Protein AF-A0A521FLV6-F1 (afdb_monomer_lite)

Foldseek 3Di:
DQDCVDPVSVVVVVVVVVPDDQPDDDPDPPDTPVRVVVVVVQVVCCVVVVDDPPDDDPVVVVVCVVCVCVPPPPDHPDDPPPDDDPDDPPPDD

Structure (mmCIF, N/CA/C/O backbone):
data_AF-A0A521FLV6-F1
#
_entry.id  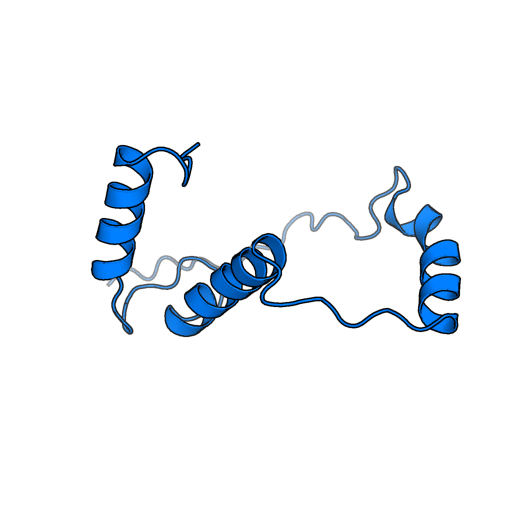 AF-A0A521FLV6-F1
#
loop_
_atom_site.group_PDB
_atom_site.id
_atom_site.type_symbol
_atom_site.label_atom_id
_atom_site.label_alt_id
_atom_site.label_comp_id
_atom_site.label_asym_id
_atom_site.label_entity_id
_atom_site.label_seq_id
_atom_site.pdbx_PDB_ins_code
_atom_site.Cartn_x
_atom_site.Cartn_y
_atom_site.Cartn_z
_atom_site.occupancy
_atom_site.B_iso_or_equiv
_atom_site.auth_seq_id
_atom_site.auth_comp_id
_atom_site.auth_asym_id
_atom_site.auth_atom_id
_atom_site.pdbx_PDB_model_num
ATOM 1 N N . MET A 1 1 ? -3.579 15.703 -2.412 1.00 65.94 1 MET A N 1
ATOM 2 C CA . MET A 1 1 ? -3.289 14.256 -2.342 1.00 65.94 1 MET A CA 1
ATOM 3 C C . MET A 1 1 ? -2.288 14.088 -1.222 1.00 65.94 1 MET A C 1
ATOM 5 O O . MET A 1 1 ? -1.298 14.808 -1.244 1.00 65.94 1 MET A O 1
ATOM 9 N N . ASN A 1 2 ? -2.592 13.249 -0.235 1.00 83.75 2 ASN A N 1
ATOM 10 C CA . ASN A 1 2 ? -1.757 13.094 0.959 1.00 83.75 2 ASN A CA 1
ATOM 11 C C . ASN A 1 2 ? -0.417 12.443 0.588 1.00 83.75 2 ASN A C 1
ATOM 13 O O . ASN A 1 2 ? -0.362 11.602 -0.315 1.00 83.75 2 ASN A O 1
ATOM 17 N N . ASN A 1 3 ? 0.650 12.840 1.275 1.00 90.06 3 ASN A N 1
ATOM 18 C CA . ASN A 1 3 ? 2.021 12.429 1.016 1.00 90.06 3 ASN A CA 1
ATOM 19 C C . ASN A 1 3 ? 2.629 11.746 2.252 1.00 90.06 3 ASN A C 1
ATOM 21 O O . ASN A 1 3 ? 2.763 12.369 3.296 1.00 90.06 3 ASN A O 1
ATOM 25 N N . LEU A 1 4 ? 3.093 10.501 2.109 1.00 90.25 4 LEU A N 1
ATOM 26 C CA . LEU A 1 4 ? 3.722 9.735 3.199 1.00 90.25 4 LEU A CA 1
ATOM 27 C C . LEU A 1 4 ? 5.033 10.345 3.734 1.00 90.25 4 LEU A C 1
ATOM 29 O O . LEU A 1 4 ? 5.476 9.992 4.824 1.00 90.25 4 LEU A O 1
ATOM 33 N N . PHE A 1 5 ? 5.661 11.261 2.992 1.00 92.31 5 PHE A N 1
ATOM 34 C CA . PHE A 1 5 ? 6.850 11.993 3.444 1.00 92.31 5 PHE A CA 1
ATOM 35 C C . PHE A 1 5 ? 6.508 13.240 4.270 1.00 92.31 5 PHE A C 1
ATOM 37 O O . PHE A 1 5 ? 7.403 13.845 4.856 1.00 92.31 5 PHE A O 1
ATOM 44 N N . ASN A 1 6 ? 5.234 13.641 4.323 1.00 97.06 6 ASN A N 1
ATOM 45 C CA . ASN A 1 6 ? 4.773 14.709 5.199 1.00 97.06 6 ASN A CA 1
ATOM 46 C C . ASN A 1 6 ? 4.307 14.105 6.541 1.00 97.06 6 ASN A C 1
ATOM 48 O O . ASN A 1 6 ? 3.382 13.291 6.548 1.00 97.06 6 ASN A O 1
ATOM 52 N N . PRO A 1 7 ? 4.885 14.510 7.688 1.00 96.50 7 PRO A N 1
ATOM 53 C CA . PRO A 1 7 ? 4.507 13.965 8.993 1.00 96.50 7 PRO A CA 1
ATOM 54 C C . PRO A 1 7 ? 3.022 14.138 9.348 1.00 96.50 7 PRO A C 1
ATOM 56 O O . PRO A 1 7 ? 2.432 13.251 9.960 1.00 96.50 7 PRO A O 1
ATOM 59 N N . SER A 1 8 ? 2.405 15.258 8.956 1.00 96.44 8 SER A N 1
ATOM 60 C CA . SER A 1 8 ? 0.988 15.531 9.225 1.00 96.44 8 SER A CA 1
ATOM 61 C C . SER A 1 8 ? 0.085 14.548 8.481 1.00 96.44 8 SER A C 1
ATOM 63 O O . SER A 1 8 ? -0.814 13.951 9.073 1.00 96.44 8 SER A O 1
ATOM 65 N N . ASP A 1 9 ? 0.362 14.337 7.196 1.00 96.81 9 ASP A N 1
ATOM 66 C CA . ASP A 1 9 ? -0.394 13.420 6.342 1.00 96.81 9 ASP A CA 1
ATOM 67 C C . ASP A 1 9 ? -0.239 11.970 6.823 1.00 96.81 9 ASP A C 1
ATOM 69 O O . ASP A 1 9 ? -1.208 11.208 6.859 1.00 96.81 9 ASP A O 1
ATOM 73 N N . THR A 1 10 ? 0.969 11.592 7.246 1.00 95.38 10 THR A N 1
ATOM 74 C CA . THR A 1 10 ? 1.248 10.270 7.816 1.00 95.38 10 THR A CA 1
ATOM 75 C C . THR A 1 10 ? 0.480 10.042 9.115 1.00 95.38 10 THR A C 1
ATOM 77 O O . THR A 1 10 ? -0.142 8.991 9.271 1.00 95.38 10 THR A O 1
ATOM 80 N N . ASN A 1 11 ? 0.435 11.026 10.017 1.00 96.81 11 ASN A N 1
ATOM 81 C CA . ASN A 1 11 ? -0.347 10.927 11.252 1.00 96.81 11 ASN A CA 1
ATOM 82 C C . ASN A 1 11 ? -1.852 10.787 10.979 1.00 96.81 11 ASN A C 1
ATOM 84 O O . ASN A 1 11 ? -2.532 10.005 11.650 1.00 96.81 11 ASN A O 1
ATOM 88 N N . GLU A 1 12 ? -2.385 11.492 9.978 1.00 96.62 12 GLU A N 1
ATOM 89 C CA . GLU A 1 12 ? -3.784 11.339 9.565 1.00 96.62 12 GLU A CA 1
ATOM 90 C C . GLU A 1 12 ? -4.060 9.915 9.055 1.00 96.62 12 GLU A C 1
ATOM 92 O O . GLU A 1 12 ? -5.053 9.287 9.436 1.00 96.62 12 GLU A O 1
ATOM 97 N N . ILE A 1 13 ? -3.165 9.374 8.223 1.00 94.44 13 ILE A N 1
ATOM 98 C CA . ILE A 1 13 ? -3.275 8.013 7.685 1.00 94.44 13 ILE A CA 1
ATOM 99 C C . ILE A 1 13 ? -3.227 6.9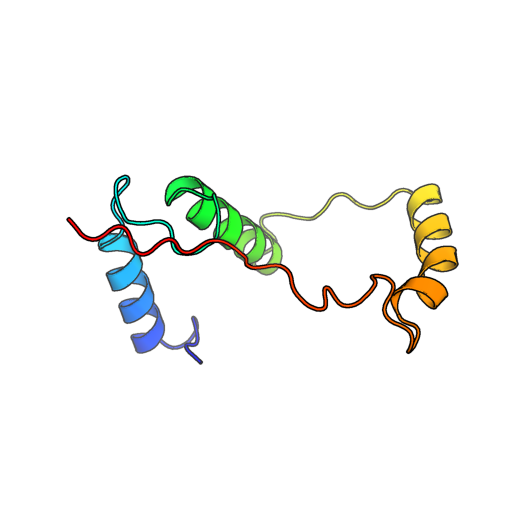77 8.815 1.00 94.44 13 ILE A C 1
ATOM 101 O O . ILE A 1 13 ? -4.087 6.096 8.854 1.00 94.44 13 ILE A O 1
ATOM 105 N N . LEU A 1 14 ? -2.288 7.102 9.756 1.00 95.56 14 LEU A N 1
ATOM 106 C CA . LEU A 1 14 ? -2.187 6.219 10.924 1.00 95.56 14 LEU A CA 1
ATOM 107 C C . LEU A 1 14 ? -3.460 6.267 11.777 1.00 95.56 14 LEU A C 1
ATOM 109 O O . LEU A 1 14 ? -4.055 5.229 12.052 1.00 95.56 14 LEU A O 1
ATOM 113 N N . THR A 1 15 ? -3.960 7.468 12.073 1.00 96.81 15 THR A N 1
ATOM 114 C CA . THR A 1 15 ? -5.218 7.659 12.814 1.00 96.81 15 THR A CA 1
ATOM 115 C C . THR A 1 15 ? -6.402 6.969 12.127 1.00 96.81 15 THR A C 1
ATOM 117 O O . THR A 1 15 ? -7.313 6.452 12.777 1.00 96.81 15 THR A O 1
ATOM 120 N N . ARG A 1 16 ? -6.440 6.971 10.790 1.00 93.88 16 ARG A N 1
ATOM 121 C CA . ARG A 1 16 ? -7.488 6.286 10.020 1.00 93.88 16 ARG A CA 1
ATOM 122 C C . ARG A 1 16 ? -7.336 4.770 10.067 1.00 93.88 16 ARG A C 1
ATOM 124 O O . ARG A 1 16 ? -8.354 4.085 10.143 1.00 93.88 16 ARG A O 1
ATOM 131 N N . LEU A 1 17 ? -6.106 4.260 10.024 1.00 93.50 17 LEU A N 1
ATOM 132 C CA . LEU A 1 17 ? -5.819 2.831 10.145 1.00 93.50 17 LEU A CA 1
ATOM 133 C C . LEU A 1 17 ? -6.257 2.289 11.511 1.00 93.50 17 LEU A C 1
ATOM 135 O O . LEU A 1 17 ? -6.915 1.255 11.560 1.00 93.50 17 LEU A O 1
ATOM 139 N N . GLU A 1 18 ? -5.991 3.017 12.596 1.00 95.06 18 GLU A N 1
ATOM 140 C CA . GLU A 1 18 ? -6.395 2.633 13.960 1.00 95.06 18 GLU A CA 1
ATOM 141 C C . GLU A 1 18 ? -7.917 2.554 14.150 1.00 95.06 18 GLU A C 1
ATOM 143 O O . GLU A 1 18 ? -8.414 1.814 14.996 1.00 95.06 18 GLU A O 1
ATOM 148 N N . LYS A 1 19 ? -8.683 3.295 13.343 1.00 94.19 19 LYS A N 1
ATOM 149 C CA . LYS A 1 19 ? -10.154 3.289 13.380 1.00 94.19 19 LYS A CA 1
ATOM 150 C C . LYS A 1 19 ? -10.781 2.148 12.577 1.00 94.19 19 LYS A C 1
ATOM 152 O O . LYS A 1 19 ? -12.006 2.007 12.592 1.00 94.19 19 LYS A O 1
ATOM 157 N N . LEU A 1 20 ? -9.988 1.356 11.852 1.00 92.69 20 LEU A N 1
ATOM 158 C CA . LEU A 1 20 ? -10.502 0.233 11.078 1.00 92.69 20 LEU A CA 1
ATOM 159 C C . LEU A 1 20 ? -11.010 -0.875 12.003 1.00 92.69 20 LEU A C 1
ATOM 161 O O . LEU A 1 20 ? -10.327 -1.304 12.928 1.00 92.69 20 LEU A O 1
ATOM 165 N N . LYS A 1 21 ? -12.216 -1.369 11.713 1.00 94.12 21 LYS A N 1
ATOM 166 C CA . LYS A 1 21 ? -12.843 -2.477 12.440 1.00 94.12 21 LYS A CA 1
ATOM 167 C C . LYS A 1 21 ? -13.164 -3.635 11.493 1.00 94.12 21 LYS A C 1
ATOM 169 O O . LYS A 1 21 ? -13.524 -3.372 10.344 1.00 94.12 21 LYS A O 1
ATOM 174 N N . PRO A 1 22 ? -13.088 -4.903 11.935 1.00 90.50 22 PRO A N 1
ATOM 175 C CA . PRO A 1 22 ? -13.382 -6.058 11.079 1.00 90.50 22 PRO A CA 1
ATOM 176 C C . PRO A 1 22 ? -14.801 -6.071 10.487 1.00 90.50 22 PRO A C 1
ATOM 178 O O . PRO A 1 22 ? -15.014 -6.623 9.407 1.00 90.50 22 PRO A O 1
ATOM 181 N N . ASP A 1 23 ? -15.758 -5.461 11.186 1.00 92.19 23 ASP A N 1
ATOM 182 C CA . ASP A 1 23 ? -17.175 -5.349 10.827 1.00 92.19 23 ASP A CA 1
ATOM 183 C C . ASP A 1 23 ? -17.506 -4.083 10.019 1.00 92.19 23 ASP A C 1
ATOM 185 O O . ASP A 1 23 ? -18.658 -3.879 9.633 1.00 92.19 23 ASP A O 1
ATOM 189 N N . ALA A 1 24 ? -16.510 -3.240 9.726 1.00 90.50 24 ALA A N 1
ATOM 190 C CA . ALA A 1 24 ? -16.726 -2.015 8.975 1.00 90.50 24 ALA A CA 1
ATOM 191 C C . ALA A 1 24 ? -17.311 -2.302 7.583 1.00 90.50 24 ALA A C 1
ATOM 193 O O . ALA A 1 24 ? -16.923 -3.244 6.879 1.00 90.50 24 ALA A O 1
ATOM 194 N N . GLN A 1 25 ? -18.234 -1.438 7.156 1.00 90.81 25 GLN A N 1
ATOM 195 C CA . GLN A 1 25 ? -18.862 -1.549 5.847 1.00 90.81 25 GLN A CA 1
ATOM 196 C C . GLN A 1 25 ? -17.812 -1.452 4.735 1.00 90.81 25 GLN A C 1
ATOM 198 O O . GLN A 1 25 ? -17.055 -0.483 4.640 1.00 90.81 25 GLN A O 1
ATOM 203 N N . ARG A 1 26 ? -17.809 -2.450 3.849 1.00 89.62 26 ARG A N 1
ATOM 204 C CA . ARG A 1 26 ? -16.888 -2.527 2.710 1.00 89.62 26 ARG A CA 1
ATOM 205 C C . ARG A 1 26 ? -17.101 -1.346 1.763 1.00 89.62 26 ARG A C 1
ATOM 207 O O . ARG A 1 26 ? -18.222 -1.111 1.324 1.00 89.62 26 ARG A O 1
ATOM 214 N N . GLN A 1 27 ? -16.012 -0.664 1.413 1.00 87.31 27 GLN A N 1
ATOM 215 C CA . GLN A 1 27 ? -16.009 0.445 0.445 1.00 87.31 27 GLN A CA 1
ATOM 216 C C . GLN A 1 27 ? -15.359 0.063 -0.899 1.00 87.31 27 GLN A C 1
ATOM 218 O O . GLN A 1 27 ? -15.571 0.730 -1.906 1.00 87.31 27 GLN A O 1
ATOM 223 N N . TRP A 1 28 ? -14.609 -1.045 -0.944 1.00 85.06 28 TRP A N 1
ATOM 224 C CA . TRP A 1 28 ? -13.903 -1.525 -2.138 1.00 85.06 28 TRP A CA 1
ATOM 225 C C . TRP A 1 28 ? -14.458 -2.869 -2.612 1.00 85.06 28 TRP A C 1
ATOM 227 O O . TRP A 1 28 ? -13.848 -3.932 -2.473 1.00 85.06 28 TRP A O 1
ATOM 237 N N . GLY A 1 29 ? -15.668 -2.819 -3.168 1.00 89.81 29 GLY A N 1
ATOM 238 C CA . GLY A 1 29 ? -16.341 -3.985 -3.729 1.00 89.81 29 GLY A CA 1
ATOM 239 C C . GLY A 1 29 ? -16.572 -5.083 -2.688 1.00 89.81 29 GLY A C 1
ATOM 240 O O . GLY A 1 29 ? -17.251 -4.878 -1.685 1.00 89.81 29 GLY A O 1
ATOM 241 N N . LYS A 1 30 ? -16.031 -6.280 -2.944 1.00 92.31 30 LYS A N 1
ATOM 242 C CA . LYS A 1 30 ? -16.258 -7.471 -2.106 1.00 92.31 30 LYS A CA 1
ATOM 243 C C . LYS A 1 30 ? -15.189 -7.694 -1.031 1.00 92.31 30 LYS A C 1
ATOM 245 O O . LYS A 1 30 ? -15.362 -8.597 -0.217 1.00 92.31 30 LYS A O 1
ATOM 250 N N . MET A 1 31 ? -14.113 -6.903 -1.016 1.00 94.31 31 MET A N 1
ATOM 251 C CA . MET A 1 31 ? -13.012 -7.096 -0.068 1.00 94.31 31 MET A CA 1
ATOM 252 C C . MET A 1 31 ? -13.429 -6.680 1.342 1.00 94.31 31 MET A C 1
ATOM 254 O O . MET A 1 31 ? -13.961 -5.588 1.544 1.00 94.31 31 MET A O 1
ATOM 258 N N . ASN A 1 32 ? -13.192 -7.550 2.325 1.00 93.75 32 ASN A N 1
ATOM 259 C CA . ASN A 1 32 ? -13.259 -7.151 3.731 1.00 93.75 32 ASN A CA 1
ATOM 260 C C . ASN A 1 32 ? -12.043 -6.279 4.107 1.00 93.75 32 ASN A C 1
ATOM 262 O O . ASN A 1 32 ? -11.111 -6.124 3.317 1.00 93.75 32 ASN A O 1
ATOM 266 N N . VAL A 1 33 ? -12.056 -5.699 5.310 1.00 93.44 33 VAL A N 1
ATOM 267 C CA . VAL A 1 33 ? -10.999 -4.780 5.769 1.00 93.44 33 VAL A CA 1
ATOM 268 C C . VAL A 1 33 ? -9.611 -5.421 5.705 1.00 93.44 33 VAL A C 1
ATOM 270 O O . VAL A 1 33 ? -8.685 -4.811 5.179 1.00 93.44 33 VAL A O 1
ATOM 273 N N . ASN A 1 34 ? -9.476 -6.673 6.142 1.00 92.50 34 ASN A N 1
ATOM 274 C CA . ASN A 1 34 ? -8.192 -7.378 6.158 1.00 92.50 34 ASN A CA 1
ATOM 275 C C . ASN A 1 34 ? -7.646 -7.602 4.736 1.00 92.50 34 ASN A C 1
ATOM 277 O O . ASN A 1 34 ? -6.463 -7.391 4.483 1.00 92.50 34 ASN A O 1
ATOM 281 N N . GLN A 1 35 ? -8.509 -7.985 3.790 1.00 94.19 35 GLN A N 1
ATOM 282 C CA . GLN A 1 35 ? -8.143 -8.151 2.379 1.00 94.19 35 GLN A CA 1
ATOM 283 C C . GLN A 1 35 ? -7.759 -6.820 1.728 1.00 94.19 35 GLN A C 1
ATOM 285 O O . GLN A 1 35 ? -6.808 -6.774 0.952 1.00 94.19 35 GLN A O 1
ATOM 290 N N . MET A 1 36 ? -8.477 -5.743 2.056 1.00 94.00 36 MET A N 1
ATOM 291 C CA . MET A 1 36 ? -8.164 -4.401 1.571 1.00 94.00 36 MET A CA 1
ATOM 292 C C . MET A 1 36 ? -6.792 -3.940 2.072 1.00 94.00 36 MET A C 1
ATOM 294 O O . MET A 1 36 ? -5.975 -3.486 1.273 1.00 94.00 36 MET A O 1
ATOM 298 N N . LEU A 1 37 ? -6.503 -4.127 3.363 1.00 93.06 37 LEU A N 1
ATOM 299 C CA . LEU A 1 37 ? -5.203 -3.790 3.941 1.00 93.06 37 LEU A CA 1
ATOM 300 C C . LEU A 1 37 ? -4.069 -4.580 3.281 1.00 93.06 37 LEU A C 1
ATOM 302 O O . LEU A 1 37 ? -3.080 -3.984 2.861 1.00 93.06 37 LEU A O 1
ATOM 306 N N . ALA A 1 38 ? -4.238 -5.894 3.110 1.00 93.12 38 ALA A N 1
ATOM 307 C CA . ALA A 1 38 ? -3.253 -6.733 2.427 1.00 93.12 38 ALA A CA 1
ATOM 308 C C . ALA A 1 38 ? -3.019 -6.292 0.969 1.00 93.12 38 ALA A C 1
ATOM 310 O O . ALA A 1 38 ? -1.883 -6.269 0.497 1.00 93.12 38 ALA A O 1
ATOM 311 N N . HIS A 1 39 ? -4.080 -5.897 0.259 1.00 92.25 39 HIS A N 1
ATOM 312 C CA . HIS A 1 39 ? -3.984 -5.399 -1.113 1.00 92.25 39 HIS A CA 1
ATOM 313 C C . HIS A 1 39 ? -3.165 -4.103 -1.208 1.00 92.25 39 HIS A C 1
ATOM 315 O O . HIS A 1 39 ? -2.263 -4.003 -2.042 1.00 92.25 39 HIS A O 1
ATOM 321 N N . CYS A 1 40 ? -3.443 -3.132 -0.334 1.00 92.00 40 CYS A N 1
ATOM 322 C CA . CYS A 1 40 ? -2.671 -1.893 -0.256 1.00 92.00 40 CYS A CA 1
ATOM 323 C C . CYS A 1 40 ? -1.204 -2.173 0.106 1.00 92.00 40 CYS A C 1
ATOM 325 O O . CYS A 1 40 ? -0.300 -1.620 -0.525 1.00 92.00 40 CYS A O 1
ATOM 327 N N . ASN A 1 41 ? -0.963 -3.074 1.065 1.00 93.75 41 ASN A N 1
ATOM 328 C CA . ASN A 1 41 ? 0.386 -3.392 1.527 1.00 93.75 41 ASN A CA 1
ATOM 329 C C . ASN A 1 41 ? 1.255 -4.005 0.424 1.00 93.75 41 ASN A C 1
ATOM 331 O O . ASN A 1 41 ? 2.407 -3.618 0.286 1.00 93.75 41 ASN A O 1
ATOM 335 N N . ALA A 1 42 ? 0.699 -4.873 -0.426 1.00 93.00 42 ALA A N 1
ATOM 336 C CA . ALA A 1 42 ? 1.445 -5.484 -1.531 1.00 93.00 42 ALA A CA 1
ATOM 337 C C . ALA A 1 42 ? 2.076 -4.443 -2.483 1.00 93.00 42 ALA A C 1
ATOM 339 O O . ALA A 1 42 ? 3.185 -4.631 -2.993 1.00 93.00 42 ALA A O 1
ATOM 340 N N . SER A 1 43 ? 1.387 -3.317 -2.705 1.00 90.75 43 SER A N 1
ATOM 341 C CA . SER A 1 43 ? 1.912 -2.217 -3.524 1.00 90.75 43 SER A CA 1
ATOM 342 C C . SER A 1 43 ? 3.026 -1.454 -2.800 1.00 90.75 43 SER A C 1
ATOM 344 O O . SER A 1 43 ? 4.045 -1.132 -3.412 1.00 90.75 43 SER A O 1
ATOM 346 N N . LEU A 1 44 ? 2.866 -1.211 -1.493 1.00 92.56 44 LEU A N 1
ATOM 347 C CA . LEU A 1 44 ? 3.881 -0.560 -0.657 1.00 92.56 44 LEU A CA 1
ATOM 348 C C . LEU A 1 44 ? 5.146 -1.412 -0.531 1.00 92.56 44 LEU A C 1
ATOM 350 O O . LEU A 1 44 ? 6.244 -0.905 -0.725 1.00 92.56 44 LEU A O 1
ATOM 354 N N . GLU A 1 45 ? 5.007 -2.712 -0.277 1.00 95.00 45 GLU A N 1
ATOM 355 C CA . GLU A 1 45 ? 6.127 -3.655 -0.227 1.00 95.00 45 GLU A CA 1
ATOM 356 C C . GLU A 1 45 ? 6.927 -3.650 -1.529 1.00 95.00 45 GLU A C 1
ATOM 358 O O . GLU A 1 45 ? 8.156 -3.683 -1.498 1.00 95.00 45 GLU A O 1
ATOM 363 N N . THR A 1 46 ? 6.239 -3.573 -2.671 1.00 93.56 46 THR A N 1
ATOM 364 C CA . THR A 1 46 ? 6.898 -3.480 -3.977 1.00 93.56 46 THR A CA 1
ATOM 365 C C . THR A 1 46 ? 7.679 -2.173 -4.113 1.00 93.56 46 THR A C 1
ATOM 367 O O . THR A 1 46 ? 8.831 -2.189 -4.539 1.00 93.56 46 THR A O 1
ATOM 370 N N . ALA A 1 47 ? 7.087 -1.042 -3.717 1.00 90.31 47 ALA A N 1
ATOM 371 C CA . ALA A 1 47 ? 7.750 0.262 -3.757 1.00 90.31 47 ALA A CA 1
ATOM 372 C C . ALA A 1 47 ? 8.957 0.348 -2.804 1.00 90.31 47 ALA A C 1
ATOM 374 O O . ALA A 1 47 ? 9.949 0.994 -3.128 1.00 90.31 47 ALA A O 1
ATOM 375 N N . MET A 1 48 ? 8.891 -0.332 -1.656 1.00 93.06 48 MET A N 1
ATOM 376 C CA . MET A 1 48 ? 9.978 -0.422 -0.675 1.00 93.06 48 MET A CA 1
ATOM 377 C C . MET A 1 48 ? 11.032 -1.487 -1.021 1.00 93.06 48 MET A C 1
ATOM 379 O O . MET A 1 48 ? 12.012 -1.631 -0.296 1.00 93.06 48 MET A O 1
ATOM 383 N N . GLY A 1 49 ? 10.840 -2.265 -2.092 1.00 93.69 49 GLY A N 1
ATOM 384 C CA . GLY A 1 49 ? 11.746 -3.354 -2.473 1.00 93.69 49 GLY A CA 1
ATOM 385 C C . GLY A 1 49 ? 11.678 -4.593 -1.570 1.00 93.69 49 GLY A C 1
ATOM 386 O O . GLY A 1 49 ? 12.495 -5.498 -1.724 1.00 93.69 49 GLY A O 1
ATOM 387 N N . LEU A 1 50 ? 10.703 -4.665 -0.658 1.00 94.62 50 LEU A N 1
ATOM 388 C CA . LEU A 1 50 ? 10.460 -5.829 0.204 1.00 94.62 50 LEU A CA 1
ATOM 389 C C . LEU A 1 50 ? 9.814 -6.985 -0.562 1.00 94.62 50 LEU A C 1
ATOM 391 O O . LEU A 1 50 ? 9.976 -8.150 -0.207 1.00 94.62 50 LEU A O 1
ATOM 395 N N . ASN A 1 51 ? 9.080 -6.659 -1.621 1.00 90.06 51 ASN A N 1
ATOM 396 C CA . ASN A 1 51 ? 8.459 -7.623 -2.507 1.00 90.06 51 ASN A CA 1
ATOM 397 C C . ASN A 1 51 ? 8.841 -7.290 -3.948 1.00 90.06 51 ASN A C 1
ATOM 399 O O . ASN A 1 51 ? 8.983 -6.132 -4.330 1.00 90.06 51 ASN A O 1
ATOM 403 N N . SER A 1 52 ? 9.056 -8.313 -4.761 1.00 85.50 52 SER A N 1
ATOM 404 C CA . SER A 1 52 ? 9.377 -8.147 -6.172 1.00 85.50 52 SER A CA 1
ATOM 405 C C . SER A 1 52 ? 8.511 -9.100 -6.978 1.00 85.50 52 SER A C 1
ATOM 407 O O . SER A 1 52 ? 8.542 -10.310 -6.726 1.00 85.50 52 SER A O 1
ATOM 409 N N . PRO A 1 53 ? 7.749 -8.599 -7.967 1.00 82.12 53 PRO A N 1
ATOM 410 C CA . PRO A 1 53 ? 6.957 -9.472 -8.810 1.00 82.12 53 PRO A CA 1
ATOM 411 C C . PRO A 1 53 ? 7.876 -10.474 -9.506 1.00 82.12 53 PRO A C 1
ATOM 413 O O . PRO A 1 53 ? 8.974 -10.140 -9.968 1.00 82.12 53 PRO A O 1
ATOM 416 N N . LYS A 1 54 ? 7.420 -11.727 -9.591 1.00 84.56 54 LYS A N 1
ATOM 417 C CA . LYS A 1 54 ? 8.182 -12.788 -10.251 1.00 84.56 54 LYS A CA 1
ATOM 418 C C . LYS A 1 54 ? 8.526 -12.356 -11.672 1.00 84.56 54 LYS A C 1
ATOM 420 O O . LYS A 1 54 ? 7.660 -11.921 -12.436 1.00 84.56 54 LYS A O 1
ATOM 425 N N . LYS A 1 55 ? 9.801 -12.503 -12.039 1.00 83.00 55 LYS A N 1
ATOM 426 C CA . LYS A 1 55 ? 10.250 -12.221 -13.402 1.00 83.00 55 LYS A CA 1
ATOM 427 C C . LYS A 1 55 ? 9.475 -13.117 -14.365 1.00 83.00 55 LYS A C 1
ATOM 429 O O . LYS A 1 55 ? 9.511 -14.340 -14.257 1.00 83.00 55 LYS A O 1
ATOM 434 N N . LEU A 1 56 ? 8.802 -12.490 -15.326 1.00 86.75 56 LEU A N 1
ATOM 435 C CA . LEU A 1 56 ? 8.188 -13.200 -16.441 1.00 86.75 56 LEU A CA 1
ATOM 436 C C . LEU A 1 56 ? 9.266 -13.970 -17.208 1.00 86.75 56 LEU A C 1
ATOM 438 O O . LEU A 1 56 ? 10.320 -13.401 -17.518 1.00 86.75 56 LEU A O 1
ATOM 442 N N . ASN A 1 57 ? 8.988 -15.231 -17.538 1.00 90.81 57 ASN A N 1
ATOM 443 C CA . ASN A 1 57 ? 9.861 -16.023 -18.399 1.00 90.81 57 ASN A CA 1
ATOM 444 C C . ASN A 1 57 ? 9.894 -15.445 -19.830 1.00 90.81 57 ASN A C 1
ATOM 446 O O . ASN A 1 57 ? 9.052 -14.628 -20.217 1.00 90.81 57 ASN A O 1
ATOM 450 N N . ALA A 1 58 ? 10.897 -15.840 -20.620 1.00 91.44 58 ALA A N 1
ATOM 451 C CA . ALA A 1 58 ? 11.101 -15.301 -21.968 1.00 91.44 58 ALA A CA 1
ATOM 452 C C . ALA A 1 58 ? 9.871 -15.496 -22.874 1.00 91.44 58 ALA A C 1
ATOM 454 O O . ALA A 1 58 ? 9.517 -14.598 -23.635 1.00 91.44 58 ALA A O 1
ATOM 455 N N . PHE A 1 59 ? 9.176 -16.625 -22.719 1.00 94.44 59 PHE A N 1
ATOM 456 C CA . PHE A 1 59 ? 7.956 -16.939 -23.454 1.00 94.44 59 PHE A CA 1
ATOM 457 C C . PHE A 1 59 ? 6.800 -15.972 -23.142 1.00 94.44 59 PHE A C 1
ATOM 459 O O . PHE A 1 59 ? 6.252 -15.366 -24.063 1.00 94.44 59 PHE A O 1
ATOM 466 N N . LEU A 1 60 ? 6.473 -15.728 -21.862 1.00 90.69 60 LEU A N 1
ATOM 467 C CA . LEU A 1 60 ? 5.436 -14.750 -21.495 1.00 90.69 60 LEU A CA 1
ATOM 468 C C . LEU A 1 60 ? 5.820 -13.331 -21.915 1.00 90.69 60 LEU A C 1
ATOM 470 O O . LEU A 1 60 ? 4.957 -12.558 -22.324 1.00 90.69 60 LEU A O 1
ATOM 474 N N . ARG A 1 61 ? 7.110 -12.980 -21.841 1.00 88.62 61 ARG A N 1
ATOM 475 C CA . ARG A 1 61 ? 7.601 -11.685 -22.334 1.00 88.62 61 ARG A CA 1
ATOM 476 C C . ARG A 1 61 ? 7.368 -11.531 -23.836 1.00 88.62 61 ARG A C 1
ATOM 478 O O . ARG A 1 61 ? 6.977 -10.450 -24.271 1.00 88.62 61 ARG A O 1
ATOM 485 N N . PHE A 1 62 ? 7.597 -12.584 -24.618 1.00 93.56 62 PHE A N 1
ATOM 486 C CA . PHE A 1 62 ? 7.360 -12.579 -26.060 1.00 93.56 62 PHE A CA 1
ATOM 487 C C . PHE A 1 62 ? 5.869 -12.421 -26.387 1.00 93.56 62 PHE A C 1
ATOM 489 O O . PHE A 1 62 ? 5.500 -11.508 -27.126 1.00 93.56 62 PHE A O 1
ATOM 496 N N . ILE A 1 63 ? 5.005 -13.224 -25.756 1.00 92.81 63 ILE A N 1
ATOM 497 C CA . ILE A 1 63 ? 3.548 -13.108 -25.918 1.00 92.81 63 ILE A CA 1
ATOM 498 C C . ILE A 1 63 ? 3.066 -11.704 -25.530 1.00 92.81 63 ILE A C 1
ATOM 500 O O . ILE A 1 63 ? 2.317 -11.077 -26.276 1.00 92.81 63 ILE A O 1
ATOM 504 N N . GLY A 1 64 ? 3.535 -11.169 -24.398 1.00 89.06 64 GLY A N 1
ATOM 505 C CA . GLY A 1 64 ? 3.177 -9.826 -23.943 1.00 89.06 64 GLY A CA 1
ATOM 506 C C . GLY A 1 64 ? 3.548 -8.731 -24.949 1.00 89.06 64 GLY A C 1
ATOM 507 O O . GLY A 1 64 ? 2.765 -7.807 -25.165 1.00 89.06 64 GLY A O 1
ATOM 508 N N . LYS A 1 65 ? 4.702 -8.849 -25.623 1.00 87.50 65 LYS A N 1
ATOM 509 C CA . LYS A 1 65 ? 5.102 -7.918 -26.693 1.00 87.50 65 LYS A CA 1
ATOM 510 C C . LYS A 1 65 ? 4.167 -7.982 -27.900 1.00 87.50 65 LYS A C 1
ATOM 512 O O . LYS A 1 65 ? 3.786 -6.929 -28.401 1.00 87.50 65 LYS A O 1
ATOM 517 N N . MET A 1 66 ? 3.773 -9.180 -28.330 1.00 89.56 66 MET A N 1
ATOM 518 C CA . MET A 1 66 ? 2.845 -9.361 -29.454 1.00 89.56 66 MET A CA 1
ATOM 519 C C . MET A 1 66 ? 1.462 -8.774 -29.145 1.00 89.56 66 MET A C 1
ATOM 521 O O . MET A 1 66 ? 0.836 -8.143 -29.993 1.00 89.56 66 MET A O 1
ATOM 525 N N . LEU A 1 67 ? 0.998 -8.933 -27.905 1.00 88.00 67 LEU A N 1
ATOM 526 C CA . LEU A 1 67 ? -0.296 -8.416 -27.473 1.00 88.00 67 LEU A CA 1
ATOM 527 C C . LEU A 1 67 ? -0.284 -6.900 -27.216 1.00 88.00 67 LEU A C 1
ATOM 529 O O . LEU A 1 67 ? -1.331 -6.271 -27.328 1.00 88.00 67 LEU A O 1
ATOM 533 N N . LYS A 1 68 ? 0.871 -6.278 -26.942 1.00 83.12 68 LYS A N 1
ATOM 534 C CA . LYS A 1 68 ? 0.981 -4.852 -26.575 1.00 83.12 68 LYS A CA 1
ATOM 535 C C . LYS A 1 68 ? 0.182 -3.915 -27.497 1.00 83.12 68 LYS A C 1
ATOM 537 O O . LYS A 1 68 ? -0.569 -3.082 -27.001 1.00 83.12 68 LYS A O 1
ATOM 542 N N . GLY A 1 69 ? 0.280 -4.076 -28.818 1.00 81.44 69 GLY A N 1
ATOM 543 C CA . GLY A 1 69 ? -0.432 -3.216 -29.778 1.00 81.44 69 GLY A CA 1
ATOM 544 C C . GLY A 1 69 ? -1.961 -3.322 -29.706 1.00 81.44 69 GLY A C 1
ATOM 545 O O . GLY A 1 69 ? -2.658 -2.338 -29.922 1.00 81.44 69 GLY A O 1
ATOM 546 N N . LYS A 1 70 ? -2.492 -4.494 -29.338 1.00 77.69 70 LYS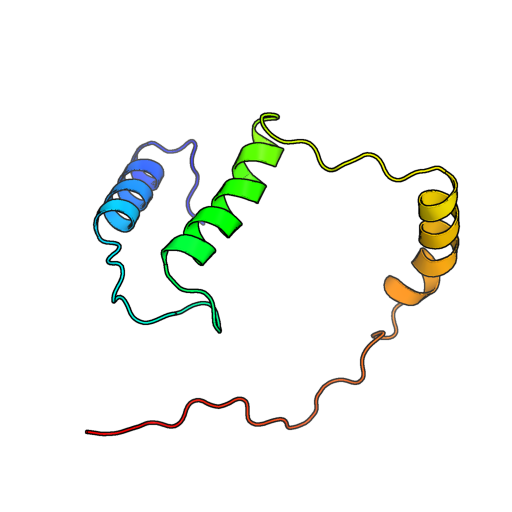 A N 1
ATOM 547 C CA . LYS A 1 70 ? -3.936 -4.724 -29.187 1.00 77.69 70 LYS A CA 1
ATOM 548 C C . LYS A 1 70 ? -4.492 -4.113 -27.899 1.00 77.69 70 LYS A C 1
ATOM 550 O O . LYS A 1 70 ? -5.634 -3.672 -27.890 1.00 77.69 70 LYS A O 1
ATOM 555 N N . TYR A 1 71 ? -3.705 -4.108 -26.820 1.00 75.50 71 TYR A N 1
ATOM 556 C CA . TYR A 1 71 ? -4.156 -3.643 -25.502 1.00 75.50 71 TYR A CA 1
ATOM 557 C C . TYR A 1 71 ? -3.947 -2.140 -25.281 1.00 75.50 71 TYR A C 1
ATOM 559 O O . TYR A 1 71 ? -4.720 -1.528 -24.552 1.00 75.50 71 TYR A O 1
ATOM 567 N N . PHE A 1 72 ? -2.924 -1.551 -25.905 1.00 77.69 72 PHE A N 1
ATOM 568 C CA . PHE A 1 72 ? -2.606 -0.121 -25.801 1.00 77.69 72 PHE A CA 1
ATOM 569 C C . PHE A 1 72 ? -2.952 0.671 -27.073 1.00 77.69 72 PHE A C 1
ATOM 571 O O . PHE A 1 72 ? -2.522 1.811 -27.220 1.00 77.69 72 PHE A O 1
ATOM 578 N N . GLY A 1 73 ? -3.689 0.066 -28.008 1.00 74.50 73 GLY A N 1
ATOM 579 C CA . GLY A 1 73 ? -4.245 0.778 -29.155 1.00 74.50 73 GLY A CA 1
ATOM 580 C C . GLY A 1 73 ? -5.392 1.706 -28.742 1.00 74.50 73 GLY A C 1
ATOM 581 O O . GLY A 1 73 ? -5.972 1.558 -27.670 1.00 74.50 73 GLY A O 1
ATOM 582 N N . GLU A 1 74 ? -5.760 2.643 -29.616 1.00 69.75 74 GLU A N 1
ATOM 583 C CA . GLU A 1 74 ? -6.825 3.631 -29.356 1.00 69.75 74 GLU A CA 1
ATOM 584 C C . GLU A 1 74 ? -8.209 3.003 -29.122 1.00 69.75 74 GLU A C 1
ATOM 586 O O . GLU A 1 74 ? -9.093 3.621 -28.526 1.00 69.75 74 GLU A O 1
ATOM 591 N N . LYS A 1 75 ? -8.417 1.766 -29.589 1.00 70.19 75 LYS A N 1
ATOM 592 C CA . LYS A 1 75 ? -9.697 1.065 -29.469 1.00 70.19 75 LYS A CA 1
ATOM 593 C C . LYS A 1 75 ? -9.761 0.303 -28.139 1.00 70.19 75 LYS A C 1
ATOM 595 O O . LYS A 1 75 ? -8.920 -0.569 -27.913 1.00 70.19 75 LYS A O 1
ATOM 600 N N . PRO A 1 76 ? -10.762 0.564 -27.277 1.00 63.69 76 PRO A N 1
ATOM 601 C CA . PRO A 1 76 ? -10.907 -0.163 -26.026 1.00 63.69 76 PRO A CA 1
ATOM 602 C C . PRO A 1 76 ? -11.149 -1.652 -26.299 1.00 63.69 76 PRO A C 1
ATOM 604 O O . PRO A 1 76 ? -12.009 -2.046 -27.080 1.00 63.69 76 PRO A O 1
ATOM 607 N N . ILE A 1 77 ? -10.362 -2.478 -25.619 1.00 64.50 77 ILE A N 1
ATOM 608 C CA . ILE A 1 77 ? -10.347 -3.952 -25.681 1.00 64.50 77 ILE A CA 1
ATOM 609 C C . ILE A 1 77 ? -11.594 -4.601 -25.068 1.00 64.50 77 ILE A C 1
ATOM 611 O O . ILE A 1 77 ? -11.798 -5.807 -25.200 1.00 64.50 77 ILE A O 1
ATOM 615 N N . TYR A 1 78 ? -12.400 -3.811 -24.367 1.00 66.06 78 TYR A N 1
ATOM 616 C CA . TYR A 1 78 ? -13.687 -4.199 -23.824 1.00 66.06 78 TYR A CA 1
ATOM 617 C C . TYR A 1 78 ? -14.752 -3.281 -24.413 1.00 66.06 78 TYR A C 1
ATOM 619 O O . TYR A 1 78 ? -14.555 -2.070 -24.539 1.00 66.06 78 TYR A O 1
ATOM 627 N N . GLU A 1 79 ? -15.897 -3.857 -24.757 1.00 56.38 79 GLU A N 1
ATOM 628 C CA . GLU A 1 79 ? -17.077 -3.075 -25.086 1.00 56.38 79 GLU A CA 1
ATOM 629 C C . GLU A 1 79 ? -17.439 -2.234 -23.859 1.00 56.38 79 GLU A C 1
ATOM 631 O O . GLU A 1 79 ? -17.538 -2.765 -22.744 1.00 56.38 79 GLU A O 1
ATOM 636 N N . LYS A 1 80 ? -17.573 -0.909 -24.034 1.00 49.03 80 LYS A N 1
ATOM 637 C CA . LYS A 1 80 ? -18.111 -0.036 -22.984 1.00 49.03 80 LYS A CA 1
ATOM 638 C C . LYS A 1 80 ? -19.365 -0.725 -22.471 1.00 49.03 80 LYS A C 1
ATOM 640 O O . LYS A 1 80 ? -20.285 -0.958 -23.250 1.00 49.03 80 LYS A O 1
ATOM 645 N N . GLN A 1 81 ? -19.415 -1.039 -21.179 1.00 50.97 81 GLN A N 1
ATOM 646 C CA . GLN A 1 81 ? -20.660 -1.469 -20.563 1.00 50.97 81 GLN A CA 1
ATOM 647 C C . GLN A 1 81 ? -21.611 -0.270 -20.563 1.00 50.97 81 GLN A C 1
ATOM 649 O O . GLN A 1 81 ? -21.750 0.435 -19.567 1.00 50.97 81 GLN A O 1
ATOM 654 N N . SER A 1 82 ? -22.236 -0.001 -21.708 1.00 50.47 82 SER A N 1
ATOM 655 C CA . SER A 1 82 ? -23.425 0.819 -21.749 1.00 50.47 82 SER A CA 1
ATOM 656 C C . SER A 1 82 ? -24.476 0.023 -20.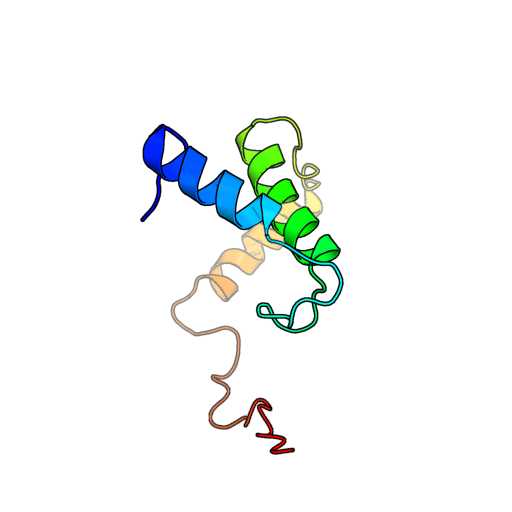980 1.00 50.47 82 SER A C 1
ATOM 658 O O . SER A 1 82 ? -24.884 -1.069 -21.363 1.00 50.47 82 SER A O 1
ATOM 660 N N . ASN A 1 83 ? -24.829 0.542 -19.809 1.00 49.88 83 ASN A N 1
ATOM 661 C CA . ASN A 1 83 ? -25.992 0.117 -19.046 1.00 49.88 83 ASN A CA 1
ATOM 662 C C . ASN A 1 83 ? -25.922 -1.256 -18.339 1.00 49.88 83 ASN A C 1
ATOM 664 O O . ASN A 1 83 ? -26.773 -2.124 -18.534 1.00 49.88 83 ASN A O 1
ATOM 668 N N . ARG A 1 84 ? -24.995 -1.423 -17.386 1.00 45.31 84 ARG A N 1
ATOM 669 C CA . ARG A 1 84 ? -25.232 -2.354 -16.270 1.00 45.31 84 ARG A CA 1
ATOM 670 C C . ARG A 1 84 ? -25.262 -1.627 -14.936 1.00 45.31 84 ARG A C 1
ATOM 672 O O . ARG A 1 84 ? -24.238 -1.269 -14.370 1.00 45.31 84 ARG A O 1
ATOM 679 N N . ARG A 1 85 ? -26.499 -1.452 -14.459 1.00 43.56 85 ARG A N 1
ATOM 680 C CA . ARG A 1 85 ? -26.914 -1.305 -13.060 1.00 43.56 85 ARG A CA 1
ATOM 681 C C . ARG A 1 85 ? -26.055 -2.187 -12.143 1.00 43.56 85 ARG A C 1
ATOM 683 O O . ARG A 1 85 ? -26.420 -3.324 -11.855 1.00 43.56 85 ARG A O 1
ATOM 690 N N . TYR A 1 86 ? -24.937 -1.671 -11.650 1.00 46.06 86 TYR A N 1
ATOM 691 C CA . TYR A 1 86 ? -24.267 -2.257 -10.496 1.00 46.06 86 TYR A CA 1
ATOM 692 C C . TYR A 1 86 ? -24.902 -1.678 -9.233 1.00 46.06 86 TYR A C 1
ATOM 694 O O . TYR A 1 86 ? -24.505 -0.643 -8.718 1.00 46.06 86 TYR A O 1
ATOM 702 N N . LEU A 1 87 ? -25.961 -2.361 -8.801 1.00 46.84 87 LEU A N 1
ATOM 703 C CA . LEU A 1 87 ? -26.100 -2.866 -7.436 1.00 46.84 87 LEU A CA 1
ATOM 704 C C . LEU A 1 87 ? -25.565 -1.956 -6.313 1.00 46.84 87 LEU A C 1
ATOM 706 O O . LEU A 1 87 ? -24.600 -2.300 -5.640 1.00 46.84 87 LEU A O 1
ATOM 710 N N . TYR A 1 88 ? -26.286 -0.877 -6.024 1.00 42.19 88 TYR A N 1
A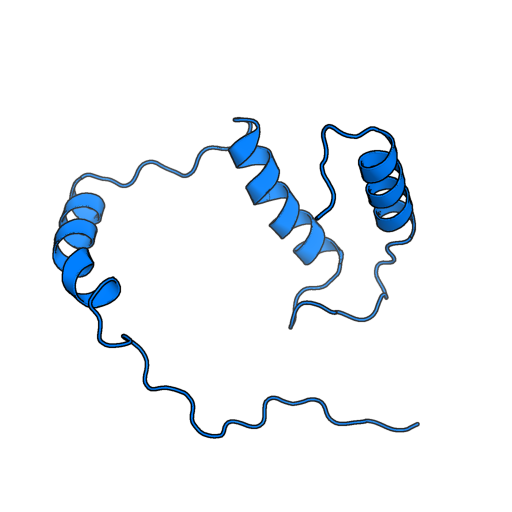TOM 711 C CA . TYR A 1 88 ? -26.549 -0.491 -4.639 1.00 42.19 88 TYR A CA 1
ATOM 712 C C . TYR A 1 88 ? -28.060 -0.447 -4.469 1.00 42.19 88 TYR A C 1
ATOM 714 O O . TYR A 1 88 ? -28.718 0.558 -4.730 1.00 42.19 88 TYR A O 1
ATOM 722 N N . HIS A 1 89 ? -28.633 -1.580 -4.060 1.00 42.69 89 HIS A N 1
ATOM 723 C CA . HIS A 1 89 ? -29.914 -1.522 -3.383 1.00 42.69 89 HIS A CA 1
ATOM 724 C C . HIS A 1 89 ? -29.698 -0.680 -2.128 1.00 42.69 89 HIS A C 1
ATOM 726 O O . HIS A 1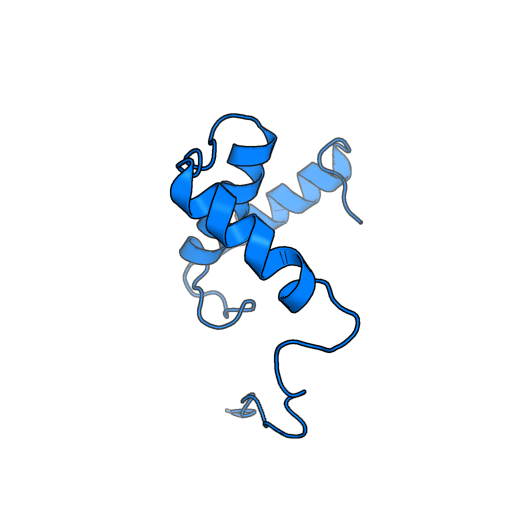 89 ? -29.049 -1.120 -1.181 1.00 42.69 89 HIS A O 1
ATOM 732 N N . HIS A 1 90 ? -30.269 0.523 -2.126 1.00 43.38 90 HIS A N 1
ATOM 733 C CA . HIS A 1 90 ? -30.832 1.090 -0.915 1.00 43.38 90 HIS A CA 1
ATOM 734 C C . HIS A 1 90 ? -31.651 -0.006 -0.228 1.00 43.38 90 HIS A C 1
ATOM 736 O O . HIS A 1 90 ? -32.778 -0.290 -0.632 1.00 43.38 90 HIS A O 1
ATOM 742 N N . ARG A 1 91 ? -31.091 -0.640 0.800 1.00 46.72 91 ARG A N 1
ATOM 743 C CA . ARG A 1 91 ? -31.909 -1.303 1.805 1.00 46.72 91 ARG A CA 1
ATOM 744 C C . ARG A 1 91 ? -32.059 -0.300 2.940 1.00 46.72 91 ARG A C 1
ATOM 746 O O . ARG A 1 91 ? -31.190 -0.177 3.792 1.00 46.72 91 ARG A O 1
ATOM 753 N N . LYS A 1 92 ? -33.146 0.472 2.857 1.00 42.06 92 LYS A N 1
ATOM 754 C CA . LYS A 1 92 ? -33.797 1.055 4.029 1.00 42.06 92 LYS A CA 1
ATOM 755 C C . LYS A 1 92 ? -34.101 -0.085 5.005 1.00 42.06 92 LYS A C 1
ATOM 757 O O . LYS A 1 92 ? -34.739 -1.053 4.591 1.00 42.06 92 LYS A O 1
ATOM 762 N N . SER A 1 93 ? -33.650 0.049 6.243 1.00 46.69 93 SER A N 1
ATOM 763 C CA . SER A 1 93 ? -34.320 -0.362 7.482 1.00 46.69 93 SER A CA 1
ATOM 764 C C . SER A 1 93 ? -33.440 0.041 8.649 1.00 46.69 93 SER A C 1
ATOM 766 O O . SER A 1 93 ? -32.220 -0.200 8.549 1.00 46.69 93 SER A O 1
#

Radius of gyration: 19.66 Å; chains: 1; bounding box: 46×32×44 Å

Secondary structure (DSSP, 8-state):
---TTSHHHHHHHHHHHHT--TTSPPSSTT--HHHHHHHHHHHHHHHTTS--PPPPPHHHHHHHHHHHHHHSSSS-SS---TT----------

pLDDT: mean 82.09, std 17.22, range [42.06, 97.06]

Organism: NCBI:txid425512

Sequence (93 aa):
MNNLFNPSDTNEILTRLEKLKPDAQRQWGKMNVNQMLAHCNASLETAMGLNSPKKLNAFLRFIGKMLKGKYFGEKPIYEKQSNRRYLYHHRKS